Protein AF-A0A7S1HDF0-F1 (afdb_monomer_lite)

Organism: Hemiselmis andersenii (NCBI:txid464988)

InterPro domains:
  IPR032675 Leucine-rich repeat domain superfamily [G3DSA:3.80.10.10] (2-87)

Structure (mmCIF, N/CA/C/O backbone):
data_AF-A0A7S1HDF0-F1
#
_entry.id   AF-A0A7S1HDF0-F1
#
loop_
_atom_site.group_PDB
_atom_site.id
_atom_site.type_symbol
_atom_site.label_atom_id
_atom_site.label_alt_id
_atom_site.label_comp_id
_atom_site.label_asym_id
_atom_site.label_entity_id
_atom_site.label_seq_id
_atom_site.pdbx_PDB_ins_code
_atom_site.Cartn_x
_atom_site.Cartn_y
_atom_site.Cartn_z
_atom_site.occupancy
_atom_site.B_iso_or_equiv
_atom_site.auth_seq_id
_atom_site.auth_comp_id
_atom_site.auth_asym_id
_atom_site.auth_atom_id
_atom_site.pdbx_PDB_model_num
ATOM 1 N N . ARG A 1 1 ? -12.375 0.546 22.129 1.00 57.31 1 ARG A N 1
ATOM 2 C CA . ARG A 1 1 ? -13.495 0.931 21.241 1.00 57.31 1 ARG A CA 1
ATOM 3 C C . ARG A 1 1 ? -13.661 -0.230 20.289 1.00 57.31 1 ARG A C 1
ATOM 5 O O . ARG A 1 1 ? -12.641 -0.759 19.859 1.00 57.31 1 ARG A O 1
ATOM 12 N N . LYS A 1 2 ? -14.890 -0.695 20.100 1.00 61.72 2 LYS A N 1
ATOM 13 C CA . LYS A 1 2 ? -15.160 -1.928 19.346 1.00 61.72 2 LYS A CA 1
ATOM 14 C C . LYS A 1 2 ? -15.296 -1.602 17.863 1.00 61.72 2 LYS A C 1
ATOM 16 O O . LYS A 1 2 ? -15.580 -0.452 17.531 1.00 61.72 2 LYS A O 1
ATO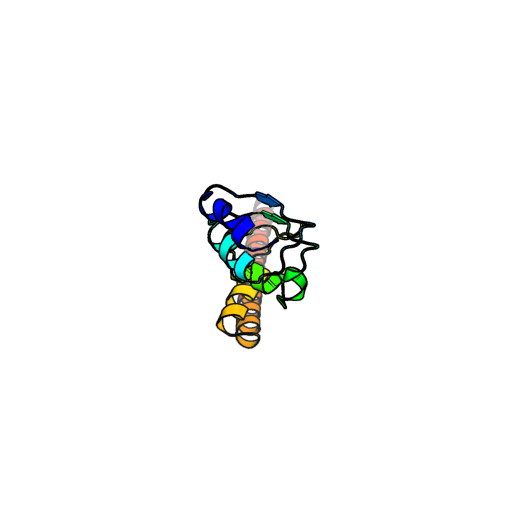M 21 N N . ALA A 1 3 ? -15.168 -2.589 16.978 1.00 63.53 3 ALA A N 1
ATOM 22 C CA . ALA A 1 3 ? -15.448 -2.404 15.552 1.00 63.53 3 ALA A CA 1
ATOM 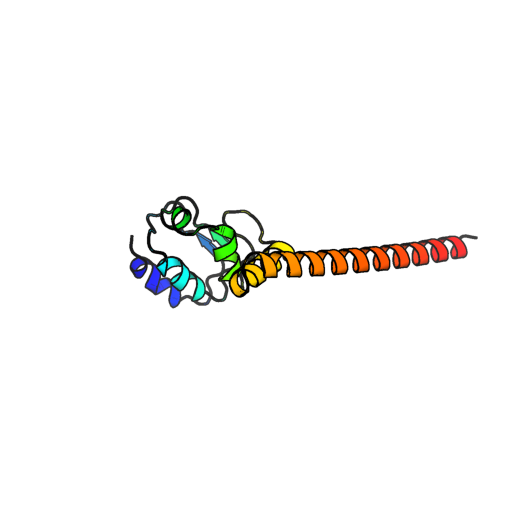23 C C . ALA A 1 3 ? -16.876 -1.874 15.303 1.00 63.53 3 ALA A C 1
ATOM 25 O O . ALA A 1 3 ? -17.106 -1.127 14.355 1.00 63.53 3 ALA A O 1
ATOM 26 N N . ALA A 1 4 ? -17.813 -2.180 16.209 1.00 69.69 4 ALA A N 1
ATOM 27 C CA . ALA A 1 4 ? -19.177 -1.653 16.201 1.00 69.69 4 ALA A CA 1
ATOM 28 C C . ALA A 1 4 ? -19.246 -0.113 16.196 1.00 69.69 4 ALA A C 1
ATOM 30 O O . ALA A 1 4 ? -20.135 0.440 15.556 1.00 69.69 4 ALA A O 1
ATOM 31 N N . ASP A 1 5 ? -18.286 0.576 16.825 1.00 76.44 5 ASP A N 1
ATOM 32 C CA . ASP A 1 5 ? -18.233 2.047 16.858 1.00 76.44 5 ASP A CA 1
ATOM 33 C C . ASP A 1 5 ? -17.924 2.651 15.470 1.00 76.44 5 ASP A C 1
ATOM 35 O O . ASP A 1 5 ? -18.082 3.851 15.266 1.00 76.44 5 ASP A O 1
ATOM 39 N N . LEU A 1 6 ? -17.463 1.831 14.517 1.00 79.00 6 LEU A N 1
ATOM 40 C CA . LEU A 1 6 ? -17.175 2.219 13.135 1.00 79.00 6 LEU A CA 1
ATOM 41 C C . LEU A 1 6 ? -18.210 1.674 12.141 1.00 79.00 6 LEU A C 1
ATOM 43 O O . LEU A 1 6 ? -18.073 1.905 10.944 1.00 79.00 6 LEU A O 1
ATOM 47 N N . SER A 1 7 ? -19.230 0.949 12.606 1.00 78.50 7 SER A N 1
ATOM 48 C CA . SER A 1 7 ? -20.191 0.264 11.729 1.00 78.50 7 SER A CA 1
ATOM 49 C C . SER A 1 7 ? -20.941 1.219 10.795 1.00 78.50 7 SER A C 1
ATOM 51 O O . SER A 1 7 ? -21.109 0.905 9.622 1.00 78.50 7 SER A O 1
ATOM 53 N N . GLU A 1 8 ? -21.282 2.417 11.269 1.00 84.69 8 GLU A N 1
ATOM 54 C CA . GLU A 1 8 ? -21.939 3.465 10.474 1.00 84.69 8 GLU A CA 1
ATOM 55 C C . GLU A 1 8 ? -21.067 3.968 9.306 1.00 84.69 8 GLU A C 1
ATOM 57 O O . GLU A 1 8 ? -21.588 4.422 8.288 1.00 84.69 8 GLU A O 1
ATOM 62 N N . LEU A 1 9 ? -19.732 3.835 9.389 1.00 85.19 9 LEU A N 1
ATOM 63 C CA . LEU A 1 9 ? -18.850 4.191 8.272 1.00 85.19 9 LEU A CA 1
ATOM 64 C C . LEU A 1 9 ? -19.093 3.297 7.056 1.00 85.19 9 LEU A C 1
ATOM 66 O O . LEU A 1 9 ? -18.905 3.758 5.935 1.00 85.19 9 LEU A O 1
ATOM 70 N N . ALA A 1 10 ? -19.548 2.057 7.251 1.00 82.44 10 ALA A N 1
ATOM 71 C CA . ALA A 1 10 ? -19.854 1.149 6.149 1.00 82.44 10 ALA A CA 1
ATOM 72 C C . ALA A 1 10 ? -20.956 1.682 5.217 1.00 82.44 10 ALA A C 1
ATOM 74 O O . ALA A 1 10 ? -21.014 1.296 4.052 1.00 82.44 10 ALA A O 1
ATOM 75 N N . GLU A 1 11 ? -21.813 2.582 5.704 1.00 84.75 11 GLU A N 1
ATOM 76 C CA . GLU A 1 11 ? -22.863 3.214 4.898 1.00 84.75 11 GLU A CA 1
ATOM 77 C C . GLU A 1 11 ? -22.318 4.362 4.029 1.00 84.75 11 GLU A C 1
ATOM 79 O O . GLU A 1 11 ? -22.957 4.802 3.072 1.00 84.75 11 GLU A O 1
ATOM 84 N N . CYS A 1 12 ? -21.106 4.837 4.319 1.00 87.56 12 CYS A N 1
ATOM 85 C CA . CYS A 1 12 ? -20.500 5.994 3.677 1.00 87.56 12 CYS A CA 1
ATOM 86 C C . CYS A 1 12 ? -19.581 5.589 2.509 1.00 87.56 12 CYS A C 1
ATOM 88 O O . CYS A 1 12 ? -18.357 5.710 2.582 1.00 87.56 12 CYS A O 1
ATOM 90 N N . SER A 1 13 ? -20.168 5.175 1.381 1.00 86.69 13 SER A N 1
ATOM 91 C CA . SER A 1 13 ? -19.426 4.691 0.197 1.00 86.69 13 SER A CA 1
ATOM 92 C C . SER A 1 13 ? -18.513 5.726 -0.479 1.00 86.69 13 SER A C 1
ATOM 94 O O . SER A 1 13 ? -17.669 5.370 -1.304 1.00 86.69 13 SER A O 1
ATOM 96 N N . GLU A 1 14 ? -18.693 7.009 -0.160 1.00 93.12 14 GLU A N 1
ATOM 97 C CA . GLU A 1 14 ? -17.955 8.128 -0.754 1.00 93.12 14 GLU A CA 1
ATOM 98 C C . GLU A 1 14 ? -16.691 8.522 0.022 1.00 93.12 14 GLU A C 1
ATOM 100 O O . GLU A 1 14 ? -15.927 9.366 -0.448 1.00 93.12 14 GLU A O 1
ATOM 105 N N . ILE A 1 15 ? -16.433 7.919 1.188 1.00 94.19 15 ILE A N 1
ATOM 106 C CA . ILE A 1 15 ? -15.236 8.232 1.974 1.00 94.19 15 ILE A CA 1
ATOM 107 C C . ILE A 1 15 ? -13.987 7.795 1.208 1.00 94.19 15 ILE A C 1
ATOM 109 O O . ILE A 1 15 ? -13.774 6.613 0.939 1.00 94.19 15 ILE A O 1
ATOM 113 N N . SER A 1 16 ? -13.129 8.770 0.907 1.00 95.12 16 SER A N 1
ATOM 114 C CA . SER A 1 16 ? -11.837 8.548 0.258 1.00 95.12 16 SER A CA 1
ATOM 115 C C . SER A 1 16 ? -10.636 8.788 1.166 1.00 95.12 16 SER A C 1
ATOM 117 O O . SER A 1 16 ? -9.552 8.275 0.895 1.00 95.12 16 SER A O 1
ATOM 119 N N . VAL A 1 17 ? -10.811 9.554 2.240 1.00 95.88 17 VAL A N 1
ATOM 120 C CA . VAL A 1 17 ? -9.773 9.858 3.228 1.00 95.88 17 VAL A CA 1
ATOM 121 C C . VAL A 1 17 ? -10.353 9.585 4.604 1.00 95.88 17 VAL A C 1
ATOM 123 O O . VAL A 1 17 ? -11.371 10.172 4.965 1.00 95.88 17 VAL A O 1
ATOM 126 N N . LEU A 1 18 ? -9.708 8.703 5.361 1.00 94.88 18 LEU A N 1
ATOM 127 C CA . LEU A 1 18 ? -10.111 8.357 6.716 1.00 94.88 18 LEU A CA 1
ATOM 128 C C . LEU A 1 18 ? -8.913 8.472 7.654 1.00 94.88 18 LEU A C 1
ATOM 130 O O . LEU A 1 18 ? -7.888 7.818 7.457 1.00 94.88 18 LEU A O 1
ATOM 134 N N . ASP A 1 19 ? -9.069 9.289 8.690 1.00 94.62 19 ASP A N 1
ATOM 135 C CA . ASP A 1 19 ? -8.130 9.360 9.800 1.00 94.62 19 ASP A CA 1
ATOM 136 C C . ASP A 1 19 ? -8.792 8.808 11.062 1.00 94.62 19 ASP A C 1
ATOM 138 O O . ASP A 1 19 ? -9.751 9.369 11.593 1.00 94.62 19 ASP A O 1
ATOM 142 N N . VAL A 1 20 ? -8.282 7.666 11.507 1.00 92.44 20 VAL A N 1
ATOM 143 C CA . VAL A 1 20 ? -8.640 7.003 12.762 1.00 92.44 20 VAL A CA 1
ATOM 144 C C . VAL A 1 20 ? -7.389 6.737 13.598 1.00 92.44 20 VAL A C 1
ATOM 146 O O . VAL A 1 20 ? -7.384 5.854 14.462 1.00 92.44 20 VAL A O 1
ATOM 149 N N . ALA A 1 21 ? -6.313 7.490 13.367 1.00 92.12 21 ALA A N 1
ATOM 150 C CA . ALA A 1 21 ? -5.095 7.382 14.147 1.00 92.12 21 ALA A CA 1
ATOM 151 C C . ALA A 1 21 ? -5.342 7.698 15.629 1.00 92.12 21 ALA A C 1
ATOM 153 O O . ALA A 1 21 ? -6.279 8.405 15.996 1.00 92.12 21 ALA A O 1
ATOM 154 N N . GLU A 1 22 ? -4.487 7.152 16.493 1.00 91.81 22 GLU A N 1
ATOM 155 C CA . GLU A 1 22 ? -4.494 7.427 17.942 1.00 91.81 22 GLU A CA 1
ATOM 156 C C . GLU A 1 22 ? -5.817 7.062 18.639 1.00 91.81 22 GLU A C 1
ATOM 158 O O . GLU A 1 22 ? -6.205 7.652 19.649 1.00 91.81 22 GLU A O 1
ATOM 163 N N . ASN A 1 23 ? -6.509 6.052 18.111 1.00 90.31 23 ASN A N 1
ATOM 164 C CA . ASN A 1 23 ? -7.708 5.488 18.713 1.00 90.31 23 ASN A CA 1
ATOM 165 C C . ASN A 1 23 ? -7.394 4.190 19.481 1.00 90.31 23 ASN A C 1
ATOM 167 O O . ASN A 1 23 ? -6.252 3.763 19.644 1.00 90.31 23 ASN A O 1
ATOM 171 N N . LYS A 1 24 ? -8.444 3.568 20.026 1.00 86.94 24 LYS A N 1
ATOM 172 C CA . LYS A 1 24 ? -8.366 2.316 20.794 1.00 86.94 24 LYS A CA 1
ATOM 173 C C . LYS A 1 24 ? -9.083 1.183 20.066 1.00 86.94 24 LYS A C 1
ATOM 175 O O . LYS A 1 24 ? -9.945 0.538 20.664 1.00 86.94 24 LYS A O 1
ATOM 180 N N . LEU A 1 25 ? -8.796 1.037 18.776 1.00 86.81 25 LEU A N 1
ATOM 181 C CA . LEU A 1 25 ? -9.289 -0.050 17.934 1.00 86.81 25 LEU A CA 1
ATOM 182 C C . LEU A 1 25 ? -8.401 -1.283 18.175 1.00 86.81 25 LEU A C 1
ATOM 184 O O . LEU A 1 25 ? -7.207 -1.219 17.884 1.00 86.81 25 LEU A O 1
ATOM 188 N N . ASP A 1 26 ? -8.935 -2.359 18.760 1.00 80.19 26 ASP A N 1
ATOM 189 C CA . ASP A 1 26 ? -8.157 -3.589 19.040 1.00 80.19 26 ASP A CA 1
ATOM 190 C C . ASP A 1 26 ? -8.575 -4.816 18.218 1.00 80.19 26 ASP A C 1
ATOM 192 O O . ASP A 1 26 ? -7.786 -5.742 18.052 1.00 80.19 26 ASP A O 1
ATOM 196 N N . GLU A 1 27 ? -9.763 -4.756 17.627 1.00 75.44 27 GLU A N 1
ATOM 197 C CA . GLU A 1 27 ? -10.416 -5.855 16.923 1.00 75.44 27 GLU A CA 1
ATOM 198 C C . GLU A 1 27 ? -9.933 -5.959 15.459 1.00 75.44 27 GLU A C 1
ATOM 200 O O . GLU A 1 27 ? -9.841 -4.950 14.751 1.00 75.44 27 GLU A O 1
ATOM 205 N N . GLU A 1 28 ? -9.648 -7.176 14.971 1.00 69.88 28 GLU A N 1
ATOM 206 C CA . GLU A 1 28 ? -9.310 -7.418 13.553 1.00 69.88 28 GLU A CA 1
ATOM 207 C C . GLU A 1 28 ? -10.512 -7.101 12.640 1.00 69.88 28 GLU A C 1
ATOM 209 O O . GLU A 1 28 ? -10.347 -6.718 11.479 1.00 69.88 28 GLU A O 1
ATOM 214 N N . GLU A 1 29 ? -11.726 -7.159 13.190 1.00 78.00 29 GLU A N 1
ATOM 215 C CA . GLU A 1 29 ? -13.002 -6.818 12.560 1.00 78.00 29 GLU A CA 1
ATOM 216 C C . GLU A 1 29 ? -13.029 -5.391 11.987 1.00 78.00 29 GLU A C 1
ATOM 218 O O . GLU A 1 29 ? -13.749 -5.115 11.024 1.00 78.00 29 GLU A O 1
ATOM 223 N N . VAL A 1 30 ? -12.186 -4.493 12.503 1.00 84.50 30 VAL A N 1
ATOM 224 C CA . VAL A 1 30 ? -11.989 -3.130 11.986 1.00 84.50 30 VAL A CA 1
ATOM 225 C C . VAL A 1 30 ? -11.550 -3.141 10.516 1.00 84.50 30 VAL A C 1
ATOM 227 O O . VAL A 1 30 ? -11.994 -2.311 9.722 1.00 84.50 30 VAL A O 1
ATOM 230 N N . LEU A 1 31 ? -10.741 -4.124 10.109 1.00 87.62 31 LEU A N 1
ATOM 231 C CA . LEU A 1 31 ? -10.337 -4.293 8.712 1.00 87.62 31 LEU A CA 1
ATOM 232 C C . LEU A 1 31 ? -11.517 -4.696 7.814 1.00 87.62 31 LEU A C 1
ATOM 234 O O . LEU A 1 31 ? -11.501 -4.404 6.618 1.00 87.62 31 LEU A O 1
ATOM 238 N N . GLY A 1 32 ? -12.531 -5.364 8.369 1.00 88.06 32 GLY A N 1
ATOM 239 C CA . GLY A 1 32 ? -13.786 -5.650 7.676 1.00 88.06 32 GLY A CA 1
ATOM 240 C C . GLY A 1 32 ? -14.561 -4.371 7.373 1.00 88.06 32 GLY A C 1
ATOM 241 O O . GLY A 1 32 ? -15.012 -4.189 6.249 1.00 88.06 32 GLY A O 1
ATOM 242 N N . VAL A 1 33 ? -14.621 -3.437 8.327 1.00 89.19 33 VAL A N 1
ATOM 243 C CA . VAL A 1 33 ? -15.260 -2.126 8.121 1.00 89.19 33 VAL A CA 1
ATOM 244 C C . VAL A 1 33 ? -14.551 -1.331 7.024 1.00 89.19 33 VAL A C 1
ATOM 246 O O . VAL A 1 33 ? -15.204 -0.787 6.140 1.00 89.19 33 VAL A O 1
ATOM 249 N N . PHE A 1 34 ? -13.216 -1.305 7.018 1.00 91.44 34 PHE A N 1
ATOM 250 C CA . PHE A 1 34 ? -12.464 -0.585 5.983 1.00 91.44 34 PHE A CA 1
ATOM 251 C C . PHE A 1 34 ? -12.665 -1.160 4.575 1.00 91.44 34 PHE A C 1
ATOM 253 O O . PHE A 1 34 ? -12.642 -0.406 3.607 1.00 91.44 34 PHE A O 1
ATOM 260 N N . GLN A 1 35 ? -12.896 -2.469 4.442 1.00 91.31 35 GLN A N 1
ATOM 261 C CA . GLN A 1 35 ? -13.204 -3.094 3.148 1.00 91.31 35 GLN A CA 1
ATOM 262 C C . GLN A 1 35 ? -14.568 -2.674 2.590 1.00 91.31 35 GLN A C 1
ATOM 264 O O . GLN A 1 35 ? -14.772 -2.718 1.379 1.00 91.31 35 GLN A O 1
ATOM 269 N N . LEU A 1 36 ? -15.489 -2.232 3.450 1.00 90.81 36 LEU A N 1
ATOM 270 C CA . LEU A 1 36 ? -16.795 -1.712 3.039 1.00 90.81 36 LEU A CA 1
ATOM 271 C C . LEU A 1 36 ? -16.712 -0.275 2.499 1.00 90.81 36 LEU A C 1
ATOM 273 O O . LEU A 1 36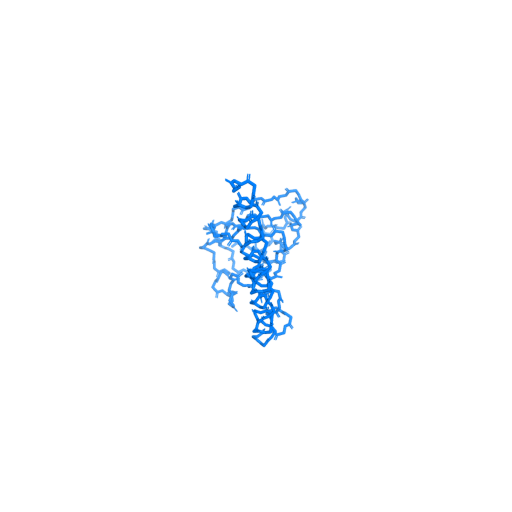 ? -17.717 0.257 2.038 1.00 90.81 36 LEU A O 1
ATOM 277 N N . LEU A 1 37 ? -15.525 0.344 2.510 1.00 92.62 37 LEU A N 1
ATOM 278 C CA . LEU A 1 37 ? -15.264 1.678 1.973 1.00 92.62 37 LEU A CA 1
ATOM 279 C C . LEU A 1 37 ? -14.584 1.575 0.593 1.00 92.62 37 LEU A C 1
ATOM 281 O O . LEU A 1 37 ? -13.355 1.657 0.497 1.00 92.62 37 LEU A O 1
ATOM 285 N N . PRO A 1 38 ? -15.343 1.428 -0.510 1.00 91.44 38 PRO A N 1
ATOM 286 C CA . PRO A 1 38 ? -14.782 1.115 -1.828 1.00 91.44 38 PRO A CA 1
ATOM 287 C C . PRO A 1 38 ? -13.889 2.221 -2.404 1.00 91.44 38 PRO A C 1
ATOM 289 O O . PRO A 1 38 ? -13.095 1.958 -3.305 1.00 91.44 38 PRO A O 1
ATOM 292 N N . LYS A 1 39 ? -14.021 3.462 -1.917 1.00 95.12 39 LYS A N 1
ATOM 293 C CA . LYS A 1 39 ? -13.252 4.623 -2.388 1.00 95.12 39 LYS A CA 1
ATOM 294 C C . LYS A 1 39 ? -12.106 5.016 -1.461 1.00 95.12 39 LYS A C 1
ATOM 296 O O . LYS A 1 39 ? -11.442 6.013 -1.743 1.00 95.12 39 LYS A O 1
ATOM 301 N N . LEU A 1 40 ? -11.850 4.251 -0.396 1.00 96.44 40 LEU A N 1
ATOM 302 C CA . LEU A 1 40 ? -10.839 4.583 0.603 1.00 96.44 40 LEU A CA 1
ATOM 303 C C . LEU A 1 40 ? -9.433 4.598 -0.013 1.00 96.44 40 LEU A C 1
ATOM 305 O O . LEU A 1 40 ? -8.803 3.563 -0.227 1.00 96.44 40 LEU A O 1
ATOM 309 N N . ALA A 1 41 ? -8.939 5.804 -0.277 1.00 96.31 41 ALA A N 1
ATOM 310 C CA . ALA A 1 41 ? -7.667 6.059 -0.929 1.00 96.31 41 ALA A CA 1
ATOM 311 C C . ALA A 1 41 ? -6.563 6.438 0.062 1.00 96.31 41 ALA A C 1
ATOM 313 O O . ALA A 1 41 ? -5.394 6.163 -0.204 1.00 96.31 41 ALA A O 1
ATOM 314 N N . VAL A 1 42 ? -6.897 7.057 1.191 1.00 97.25 42 VAL A N 1
ATOM 315 C CA . VAL A 1 42 ? -5.928 7.463 2.215 1.00 97.25 42 VAL A CA 1
ATOM 316 C C . VAL A 1 42 ? -6.425 7.004 3.575 1.00 97.25 42 VAL A C 1
ATOM 318 O O . VAL A 1 42 ? -7.528 7.368 3.979 1.00 97.25 42 VAL A O 1
ATOM 321 N N . LEU A 1 43 ? -5.604 6.225 4.277 1.00 96.38 43 LEU A N 1
ATOM 322 C CA . LEU A 1 43 ? -5.898 5.747 5.625 1.00 96.38 43 LEU A CA 1
ATOM 323 C C . LEU A 1 43 ? -4.770 6.130 6.583 1.00 96.38 43 LEU A C 1
ATOM 325 O O . LEU A 1 43 ? -3.610 5.799 6.339 1.00 96.38 43 LEU A O 1
ATOM 329 N N . TYR A 1 44 ? -5.133 6.771 7.690 1.00 95.88 44 TYR A N 1
ATOM 330 C CA . TYR A 1 44 ? -4.280 6.919 8.865 1.00 95.88 44 TYR A CA 1
ATOM 331 C C . TYR A 1 44 ? -4.877 6.080 9.986 1.00 95.88 44 TYR A C 1
ATOM 333 O O . TYR A 1 44 ? -6.003 6.317 10.420 1.00 95.88 44 TYR A O 1
ATOM 341 N N . SER A 1 45 ? -4.155 5.059 10.430 1.00 93.19 45 SER A N 1
ATOM 342 C CA . SER A 1 45 ? -4.621 4.181 11.506 1.00 93.19 45 SER A CA 1
ATOM 343 C C . SER A 1 45 ? -3.522 3.795 12.493 1.00 93.19 45 SER A C 1
ATOM 345 O O . SER A 1 45 ? -3.742 2.963 13.374 1.00 93.19 45 SER A O 1
ATOM 347 N N . GLN A 1 46 ? -2.373 4.471 12.423 1.00 91.19 46 GLN A N 1
ATOM 348 C CA . GLN A 1 46 ? -1.282 4.340 13.378 1.00 91.19 46 GLN A CA 1
ATOM 349 C C . GLN A 1 46 ? -1.725 4.548 14.835 1.00 91.19 46 GLN A C 1
ATOM 351 O O . GLN A 1 46 ? -2.710 5.228 15.133 1.00 91.19 46 GLN A O 1
ATOM 356 N N . LYS A 1 47 ? -0.934 3.997 15.764 1.00 90.44 47 LYS A N 1
ATOM 357 C CA . LYS A 1 47 ? -1.153 4.087 17.221 1.00 90.44 47 LYS A CA 1
ATOM 358 C C . LYS A 1 47 ? -2.494 3.498 17.693 1.00 90.44 47 LYS A C 1
ATOM 360 O O . LYS A 1 47 ? -2.970 3.858 18.764 1.00 90.44 47 LYS A O 1
ATOM 365 N N . ASN A 1 48 ? -3.062 2.560 16.937 1.00 90.75 48 ASN A N 1
ATOM 366 C CA . ASN A 1 48 ? -4.141 1.697 17.406 1.00 90.75 48 ASN A CA 1
ATOM 367 C C . ASN A 1 48 ? -3.594 0.318 17.835 1.00 90.75 48 ASN A C 1
ATOM 369 O O . ASN A 1 48 ? -2.651 -0.176 17.212 1.00 90.75 48 ASN A O 1
ATOM 373 N N . PRO A 1 49 ? -4.175 -0.336 18.858 1.00 89.00 49 PRO A N 1
ATOM 374 C CA . PRO A 1 49 ? -3.774 -1.684 19.273 1.00 89.00 49 PRO A CA 1
ATOM 375 C C . PRO A 1 49 ? -3.799 -2.744 18.155 1.00 89.00 49 PRO A C 1
ATOM 377 O O . PRO A 1 49 ? -2.855 -3.529 18.058 1.00 89.00 49 PRO A O 1
ATOM 380 N N . PHE A 1 50 ? -4.796 -2.725 17.257 1.00 87.62 50 PHE A N 1
ATOM 381 C CA . PHE A 1 50 ? -4.922 -3.720 16.177 1.00 87.62 50 PHE A CA 1
ATOM 382 C C . PHE A 1 50 ? -3.713 -3.734 15.221 1.00 87.62 50 PHE A C 1
ATOM 384 O O . PHE A 1 50 ? -3.406 -4.764 14.617 1.00 87.62 50 PHE A O 1
ATOM 391 N N . CYS A 1 51 ? -2.978 -2.619 15.111 1.00 87.38 51 CYS A N 1
ATOM 392 C CA . CYS A 1 51 ? -1.754 -2.536 14.313 1.00 87.38 51 CYS A CA 1
ATOM 393 C C . CYS A 1 51 ? -0.682 -3.537 14.768 1.00 87.38 51 CYS A C 1
ATOM 395 O O . CYS A 1 51 ? 0.164 -3.927 13.970 1.00 87.38 51 CYS A O 1
ATOM 397 N N . GLN A 1 52 ? -0.696 -3.934 16.045 1.00 86.31 52 GLN A N 1
ATOM 398 C CA . GLN A 1 52 ? 0.232 -4.924 16.602 1.00 86.31 52 GLN A CA 1
ATOM 399 C C . GLN A 1 52 ? -0.273 -6.358 16.408 1.00 86.31 52 GLN A C 1
ATOM 401 O O . GLN A 1 52 ? 0.532 -7.280 16.299 1.00 86.31 52 GLN A O 1
ATOM 406 N N . CYS A 1 53 ? -1.594 -6.541 16.346 1.00 85.06 53 CYS A N 1
ATOM 407 C CA . CYS A 1 53 ? -2.234 -7.838 16.135 1.00 85.06 53 CYS A CA 1
ATOM 408 C C . CYS A 1 53 ? -2.071 -8.322 14.689 1.00 85.06 53 CYS A C 1
ATOM 410 O O . CYS A 1 53 ? -1.826 -9.502 14.448 1.00 85.06 53 CYS A O 1
ATOM 412 N N . ILE A 1 54 ? -2.160 -7.408 13.719 1.00 84.69 54 ILE A N 1
ATOM 413 C CA . ILE A 1 54 ? -2.012 -7.736 12.301 1.00 84.69 54 ILE A CA 1
ATOM 414 C C . ILE A 1 54 ? -0.527 -7.717 11.930 1.00 84.69 54 ILE A C 1
ATOM 416 O O . ILE A 1 54 ? 0.091 -6.660 11.837 1.00 84.69 54 ILE A O 1
ATOM 420 N N . SER A 1 55 ? 0.054 -8.881 11.641 1.00 83.88 55 SER A N 1
ATOM 421 C CA . SER A 1 55 ? 1.436 -8.986 11.165 1.00 83.88 55 SER A CA 1
ATOM 422 C C . SER A 1 55 ? 1.526 -9.851 9.907 1.00 83.88 55 SER A C 1
ATOM 424 O O . SER A 1 55 ? 1.099 -11.004 9.942 1.00 83.88 55 SER A O 1
ATOM 426 N N . PRO A 1 56 ? 2.103 -9.355 8.794 1.00 89.81 56 PRO A N 1
ATOM 427 C CA . PRO A 1 56 ? 2.636 -8.006 8.563 1.00 89.81 56 PRO A CA 1
ATOM 428 C C . PRO A 1 56 ? 1.548 -6.952 8.262 1.00 89.81 56 PRO A C 1
ATOM 430 O O . PRO A 1 56 ? 0.998 -6.930 7.161 1.00 89.81 56 PRO A O 1
ATOM 433 N N . TYR A 1 57 ? 1.327 -6.020 9.198 1.00 91.69 57 TYR A N 1
ATOM 434 C CA . TYR A 1 57 ? 0.311 -4.952 9.170 1.00 91.69 57 TYR A CA 1
ATOM 435 C C . TYR A 1 57 ? 0.122 -4.287 7.799 1.00 91.69 57 TYR A C 1
ATOM 437 O O . TYR A 1 57 ? -0.890 -4.489 7.131 1.00 91.69 57 TYR A O 1
ATOM 445 N N . ARG A 1 58 ? 1.131 -3.543 7.332 1.00 94.00 58 ARG A N 1
ATOM 446 C CA . ARG A 1 58 ? 1.047 -2.762 6.090 1.00 94.00 58 ARG A CA 1
ATOM 447 C C . ARG A 1 58 ? 0.709 -3.627 4.877 1.00 94.00 58 ARG A C 1
ATOM 449 O O . ARG A 1 58 ? -0.125 -3.251 4.060 1.00 94.00 58 ARG A O 1
ATOM 456 N N . LYS A 1 59 ? 1.334 -4.802 4.773 1.00 94.50 59 LYS A N 1
ATOM 457 C CA . LYS A 1 59 ? 1.121 -5.720 3.650 1.00 94.50 59 LYS A CA 1
ATOM 458 C C . LYS A 1 59 ? -0.302 -6.282 3.657 1.00 94.50 59 LYS A C 1
ATOM 460 O O . LYS A 1 59 ? -0.923 -6.332 2.601 1.00 94.50 59 LYS A O 1
ATOM 465 N N . VAL A 1 60 ? -0.827 -6.644 4.831 1.00 94.06 60 VAL A N 1
ATOM 466 C CA . VAL A 1 60 ? -2.213 -7.110 4.982 1.00 94.06 60 VAL A CA 1
ATOM 467 C C . VAL A 1 60 ? -3.191 -6.018 4.552 1.00 94.06 60 VAL A C 1
ATOM 469 O O . VAL A 1 60 ? -4.043 -6.281 3.705 1.00 94.06 60 VAL A O 1
ATOM 472 N N . LEU A 1 61 ? -3.034 -4.787 5.048 1.00 94.25 61 LEU A N 1
ATOM 473 C CA . LEU A 1 61 ? -3.928 -3.678 4.698 1.00 94.25 61 LEU A CA 1
ATOM 474 C C . LEU A 1 61 ? -3.901 -3.377 3.194 1.00 94.25 61 LEU A C 1
ATOM 476 O O . LEU A 1 61 ? -4.953 -3.296 2.569 1.00 94.25 61 LEU A O 1
ATOM 480 N N . ILE A 1 62 ? -2.713 -3.291 2.589 1.00 96.12 62 ILE A N 1
ATOM 481 C CA . ILE A 1 62 ? -2.572 -3.053 1.143 1.00 96.12 62 ILE A CA 1
ATOM 482 C C . ILE A 1 62 ? -3.218 -4.173 0.320 1.00 96.12 62 ILE A C 1
ATOM 484 O O . ILE A 1 62 ? -3.808 -3.898 -0.722 1.00 96.12 62 ILE A O 1
ATOM 488 N N . SER A 1 63 ? -3.116 -5.425 0.776 1.00 95.50 63 SER A N 1
ATOM 489 C CA . SER A 1 63 ? -3.686 -6.573 0.064 1.00 95.50 63 SER A CA 1
ATOM 490 C C . SER A 1 63 ? -5.212 -6.655 0.123 1.00 95.50 63 SER A C 1
ATOM 492 O O . SER A 1 63 ? -5.800 -7.261 -0.764 1.00 95.50 63 SER A O 1
ATOM 494 N N . ARG A 1 64 ? -5.845 -6.076 1.156 1.00 93.56 64 ARG A N 1
ATOM 495 C CA . ARG A 1 64 ? -7.306 -6.114 1.340 1.00 93.56 64 ARG A CA 1
ATOM 496 C C . ARG A 1 64 ? -8.015 -4.822 0.925 1.00 93.56 64 ARG A C 1
ATOM 498 O O . ARG A 1 64 ? -9.221 -4.846 0.727 1.00 93.56 64 ARG A O 1
ATOM 505 N N . LEU A 1 65 ? -7.295 -3.702 0.825 1.00 94.69 65 LEU A N 1
ATOM 506 C CA . LEU A 1 65 ? -7.850 -2.394 0.466 1.00 94.69 65 LEU A CA 1
ATOM 507 C C . LEU A 1 65 ? -7.391 -1.988 -0.944 1.00 94.69 65 LEU A C 1
ATOM 509 O O . LEU A 1 65 ? -6.286 -1.465 -1.151 1.00 94.69 65 LEU A O 1
ATOM 513 N N . ASP A 1 66 ? -8.255 -2.230 -1.929 1.00 91.75 66 ASP A N 1
ATOM 514 C CA . ASP A 1 66 ? -7.932 -2.083 -3.355 1.00 91.75 66 ASP A CA 1
ATOM 515 C C . ASP A 1 66 ? -7.708 -0.630 -3.788 1.00 91.75 66 ASP A C 1
ATOM 517 O O . ASP A 1 66 ? -6.772 -0.344 -4.537 1.00 91.75 66 ASP A O 1
ATOM 521 N N . ALA A 1 67 ? -8.515 0.301 -3.273 1.00 94.31 67 ALA A N 1
ATOM 522 C CA . ALA A 1 67 ? -8.442 1.719 -3.627 1.00 94.31 67 ALA A CA 1
ATOM 523 C C . ALA A 1 67 ? -7.300 2.482 -2.928 1.00 94.31 67 ALA A C 1
ATOM 525 O O . ALA A 1 67 ? -7.053 3.645 -3.245 1.00 94.31 67 ALA A O 1
ATOM 526 N N . LEU A 1 68 ? -6.578 1.841 -2.000 1.00 96.62 68 LEU A N 1
ATOM 527 C CA . LEU A 1 68 ? -5.612 2.510 -1.132 1.00 96.62 68 LEU A CA 1
ATOM 528 C C . LEU A 1 68 ? -4.408 3.068 -1.918 1.00 96.62 68 LEU A C 1
ATOM 530 O O . LEU A 1 68 ? -3.637 2.349 -2.549 1.00 96.62 68 LEU A O 1
ATOM 534 N N . THR A 1 69 ? -4.196 4.369 -1.850 1.00 96.81 69 THR A N 1
ATOM 535 C CA . THR A 1 69 ? -3.052 5.060 -2.465 1.00 96.81 69 THR A CA 1
ATOM 536 C C . THR A 1 69 ? -2.017 5.498 -1.436 1.00 96.81 69 THR A C 1
ATOM 538 O O . THR A 1 69 ? -0.843 5.641 -1.771 1.00 96.81 69 THR A O 1
ATOM 541 N N . CYS A 1 70 ? -2.424 5.674 -0.178 1.00 97.06 70 CYS A N 1
ATOM 542 C CA . CYS A 1 70 ? -1.565 6.094 0.921 1.00 97.06 70 CYS A CA 1
ATOM 543 C C . CYS A 1 70 ? -1.999 5.418 2.228 1.00 97.06 70 CYS A C 1
ATOM 545 O O . CYS A 1 70 ? -3.189 5.369 2.539 1.00 97.06 70 CYS A O 1
ATOM 547 N N . LEU A 1 71 ? -1.028 4.918 2.992 1.00 96.56 71 LEU A N 1
ATOM 548 C CA . LEU A 1 71 ? -1.237 4.338 4.316 1.00 96.56 71 LEU A CA 1
ATOM 549 C C . LEU A 1 71 ? -0.238 4.942 5.300 1.00 96.56 71 LEU A C 1
ATOM 551 O O . LEU A 1 71 ? 0.970 4.878 5.058 1.00 96.56 71 LEU A O 1
ATOM 555 N N . ASP A 1 72 ? -0.756 5.511 6.388 1.00 94.88 72 ASP A N 1
ATOM 556 C CA . ASP A 1 72 ? -0.016 6.151 7.484 1.00 94.88 72 ASP A CA 1
ATOM 557 C C . ASP A 1 72 ? 1.026 7.177 6.999 1.00 94.88 72 ASP A C 1
ATOM 559 O O . ASP A 1 72 ? 2.142 7.274 7.511 1.00 94.88 72 ASP A O 1
ATOM 563 N N . GLY A 1 73 ? 0.673 7.939 5.960 1.00 93.00 73 GLY A N 1
ATOM 564 C CA . GLY A 1 73 ? 1.534 8.966 5.366 1.00 93.00 73 GLY A CA 1
ATOM 565 C C . GLY A 1 73 ? 2.565 8.453 4.356 1.00 93.00 73 GLY A C 1
ATOM 566 O O . GLY A 1 73 ? 3.302 9.263 3.795 1.00 93.00 73 GLY A O 1
ATOM 567 N N . LEU A 1 74 ? 2.610 7.144 4.082 1.00 95.62 74 LEU A N 1
ATOM 568 C CA . LEU A 1 74 ? 3.476 6.558 3.059 1.00 95.62 74 LEU A CA 1
ATOM 569 C C . LEU A 1 74 ? 2.667 6.124 1.826 1.00 95.62 74 LEU A C 1
ATOM 571 O O . LEU A 1 74 ? 1.689 5.378 1.973 1.00 95.62 74 LEU A O 1
ATOM 575 N N . PRO A 1 75 ? 3.091 6.508 0.606 1.00 97.12 75 PRO A N 1
ATOM 576 C CA . PRO A 1 75 ? 2.414 6.102 -0.619 1.00 97.12 75 PRO A CA 1
ATOM 577 C C . PRO A 1 75 ? 2.473 4.582 -0.797 1.00 97.12 75 PRO A C 1
ATOM 579 O O . PRO A 1 75 ? 3.442 3.938 -0.399 1.00 97.12 75 PRO A O 1
ATOM 582 N N . VAL A 1 76 ? 1.430 4.008 -1.391 1.00 96.81 76 VAL A N 1
ATOM 583 C CA . VAL A 1 76 ? 1.375 2.593 -1.769 1.00 96.81 76 VAL A CA 1
ATOM 584 C C . VAL A 1 76 ? 1.866 2.466 -3.204 1.00 96.81 76 VAL A C 1
ATOM 586 O O . VAL A 1 76 ? 1.194 2.880 -4.151 1.00 96.81 76 VAL A O 1
ATOM 589 N N . GLU A 1 77 ? 3.055 1.899 -3.380 1.00 95.06 77 GLU A N 1
ATOM 590 C CA . GLU A 1 77 ? 3.629 1.718 -4.711 1.00 95.06 77 GLU A CA 1
ATOM 591 C C . GLU A 1 77 ? 2.954 0.568 -5.472 1.00 95.06 77 GLU A C 1
ATOM 593 O O . GLU A 1 77 ? 2.511 -0.425 -4.895 1.00 95.06 77 GLU A O 1
ATOM 598 N N . MET A 1 78 ? 2.948 0.641 -6.806 1.00 93.69 78 MET A N 1
ATOM 599 C CA . MET A 1 78 ? 2.371 -0.417 -7.645 1.00 93.69 78 MET A CA 1
ATOM 600 C C . MET A 1 78 ? 3.061 -1.775 -7.438 1.00 93.69 78 MET A C 1
ATOM 602 O O . MET A 1 78 ? 2.389 -2.804 -7.369 1.00 93.69 78 MET A O 1
ATOM 606 N N . LEU A 1 79 ? 4.397 -1.791 -7.324 1.00 94.38 79 LEU A N 1
ATOM 607 C CA . LEU A 1 79 ? 5.155 -3.013 -7.037 1.00 94.38 79 LEU A CA 1
ATOM 608 C C . LEU A 1 79 ? 4.781 -3.578 -5.663 1.00 94.38 79 LEU A C 1
ATOM 610 O O . LEU A 1 79 ? 4.584 -4.786 -5.537 1.00 94.38 79 LEU A O 1
ATOM 614 N N . GLU A 1 80 ? 4.679 -2.712 -4.652 1.00 95.12 80 GLU A N 1
ATOM 615 C CA . GLU A 1 80 ? 4.278 -3.089 -3.296 1.00 95.12 80 GLU A CA 1
ATOM 616 C C . GLU A 1 80 ? 2.886 -3.726 -3.300 1.00 95.12 80 GLU A C 1
ATOM 618 O O . GLU A 1 80 ? 2.730 -4.828 -2.778 1.00 95.12 80 GLU A O 1
ATOM 623 N N . ARG A 1 81 ? 1.910 -3.095 -3.964 1.00 96.12 81 ARG A N 1
ATOM 624 C CA . ARG A 1 81 ? 0.550 -3.622 -4.111 1.00 96.12 81 ARG A CA 1
ATOM 625 C C . ARG A 1 81 ? 0.526 -4.988 -4.788 1.00 96.12 81 ARG A C 1
ATOM 627 O O . ARG A 1 81 ? -0.054 -5.918 -4.237 1.00 96.12 81 ARG A O 1
ATOM 634 N N . ARG A 1 82 ? 1.184 -5.139 -5.943 1.00 96.12 82 ARG A N 1
ATOM 635 C CA . ARG A 1 82 ? 1.254 -6.431 -6.657 1.00 96.12 82 ARG A CA 1
ATOM 636 C C . ARG A 1 82 ? 1.846 -7.524 -5.767 1.00 96.12 82 ARG A C 1
ATOM 638 O O . ARG A 1 82 ? 1.274 -8.603 -5.652 1.00 96.12 82 ARG A O 1
ATOM 645 N N . CYS A 1 83 ? 2.941 -7.216 -5.072 1.00 96.25 83 CYS A N 1
ATOM 646 C CA . CYS A 1 83 ? 3.573 -8.141 -4.132 1.00 96.25 83 CYS A CA 1
ATOM 647 C C . CYS A 1 83 ? 2.655 -8.486 -2.947 1.00 96.25 83 CYS A C 1
ATOM 649 O O . CYS A 1 83 ? 2.591 -9.646 -2.551 1.00 96.25 83 CYS A O 1
ATOM 651 N N . ALA A 1 84 ? 1.948 -7.506 -2.381 1.00 96.50 84 ALA A N 1
ATOM 652 C CA . ALA A 1 84 ? 1.040 -7.707 -1.254 1.00 96.50 84 ALA A CA 1
ATOM 653 C C . ALA A 1 84 ? -0.159 -8.590 -1.628 1.00 96.50 84 ALA A C 1
ATOM 655 O O . ALA A 1 84 ? -0.491 -9.506 -0.880 1.00 96.50 84 ALA A O 1
ATOM 656 N N . VAL A 1 85 ? -0.760 -8.366 -2.801 1.00 95.81 85 VAL A N 1
ATOM 657 C CA . VAL A 1 85 ? -1.859 -9.193 -3.325 1.00 95.81 85 VAL A CA 1
ATOM 658 C C . VAL A 1 85 ? -1.381 -10.619 -3.603 1.00 95.81 85 VAL A C 1
ATOM 660 O O . VAL A 1 85 ? -2.006 -11.573 -3.147 1.00 95.81 85 VAL A O 1
ATOM 663 N N . ALA A 1 86 ? -0.236 -10.788 -4.272 1.00 96.56 86 ALA A N 1
ATOM 664 C CA . ALA A 1 86 ? 0.336 -12.113 -4.511 1.00 96.56 86 ALA A CA 1
ATOM 665 C C . ALA A 1 86 ? 0.640 -12.845 -3.192 1.00 96.56 86 ALA A C 1
ATOM 667 O O . ALA A 1 86 ? 0.335 -14.029 -3.047 1.00 96.56 86 ALA A O 1
ATOM 668 N N . TRP A 1 87 ? 1.174 -12.124 -2.202 1.00 97.19 87 TRP A N 1
ATOM 669 C CA . TRP A 1 87 ? 1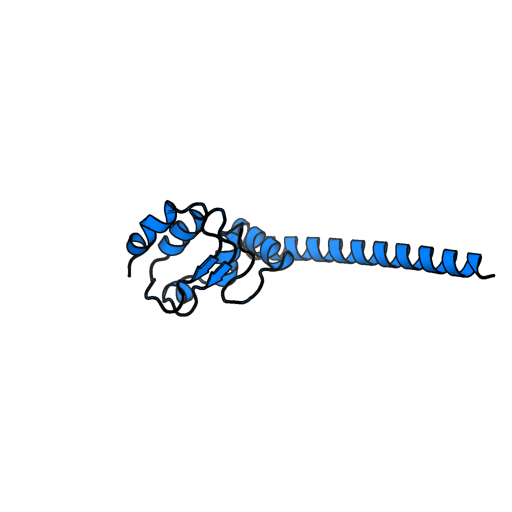.417 -12.658 -0.866 1.00 97.19 87 TRP A CA 1
ATOM 670 C C . TRP A 1 87 ? 0.133 -13.095 -0.154 1.00 97.19 87 TRP A C 1
ATOM 672 O O . TRP A 1 87 ? 0.132 -14.144 0.484 1.00 97.19 87 TRP A O 1
ATOM 682 N N . ALA A 1 88 ? -0.959 -12.341 -0.274 1.00 94.62 88 ALA A N 1
ATOM 683 C CA . ALA A 1 88 ? -2.234 -12.714 0.337 1.00 94.62 88 ALA A CA 1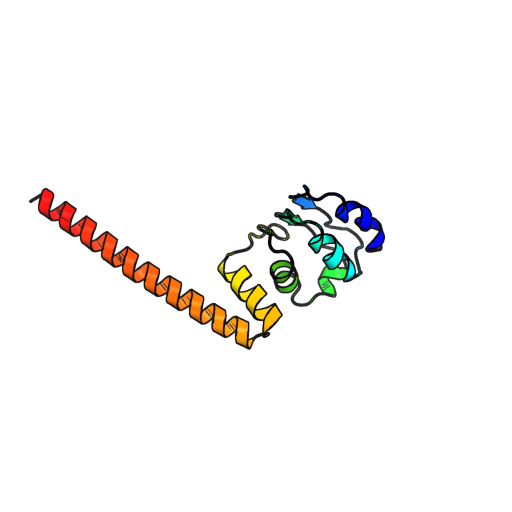
ATOM 684 C C . ALA A 1 88 ? -2.825 -14.006 -0.257 1.00 94.62 88 ALA A C 1
ATOM 686 O O . ALA A 1 88 ? -3.512 -14.737 0.450 1.00 94.62 88 ALA A O 1
ATOM 687 N N . VAL A 1 89 ? -2.531 -14.309 -1.528 1.00 94.31 89 VAL A N 1
ATOM 688 C CA . VAL A 1 89 ? -3.031 -15.509 -2.220 1.00 94.31 89 VAL A CA 1
ATOM 689 C C . VAL A 1 89 ? -2.147 -16.734 -1.982 1.00 94.31 89 VAL A C 1
ATOM 691 O O . VAL A 1 89 ? -2.655 -17.813 -1.693 1.00 94.31 89 VAL A O 1
ATOM 694 N N . GLY A 1 90 ? -0.828 -16.595 -2.134 1.00 92.38 90 GLY A N 1
ATOM 695 C CA . GLY A 1 90 ? 0.107 -17.731 -2.148 1.00 92.38 90 GLY A CA 1
ATOM 696 C C . GLY A 1 90 ? 1.316 -17.558 -1.234 1.00 92.38 90 GLY A C 1
ATOM 697 O O . GLY A 1 90 ? 2.341 -18.218 -1.412 1.00 92.38 90 GLY A O 1
ATOM 698 N N . GLY A 1 91 ? 1.237 -16.637 -0.276 1.00 94.56 91 GLY A N 1
ATOM 699 C CA . GLY A 1 91 ? 2.297 -16.383 0.687 1.00 94.56 91 GLY A CA 1
ATOM 700 C C . GLY A 1 91 ? 3.598 -15.903 0.043 1.00 94.56 91 GLY A C 1
ATOM 701 O O . GLY A 1 91 ? 3.638 -15.220 -0.983 1.00 94.56 91 GLY A O 1
ATOM 702 N N . ARG A 1 92 ? 4.716 -16.245 0.686 1.00 93.44 92 ARG A N 1
ATOM 703 C CA . ARG A 1 92 ? 6.043 -15.740 0.308 1.00 93.44 92 ARG A CA 1
ATOM 704 C C . ARG A 1 92 ? 6.488 -16.183 -1.089 1.00 93.44 92 ARG A C 1
ATOM 706 O O . ARG A 1 92 ? 7.220 -15.447 -1.744 1.00 93.44 92 ARG A O 1
ATOM 713 N N . GLU A 1 93 ? 6.076 -17.363 -1.539 1.00 96.00 93 GLU A N 1
ATOM 714 C CA . GLU A 1 93 ? 6.464 -17.888 -2.852 1.00 96.00 93 GLU A CA 1
ATOM 715 C C . GLU A 1 93 ? 5.802 -17.104 -3.985 1.00 96.00 93 GLU A C 1
ATOM 717 O O . GLU A 1 93 ? 6.491 -16.657 -4.905 1.00 96.00 93 GLU A O 1
ATOM 722 N N . ALA A 1 94 ? 4.498 -16.843 -3.868 1.00 96.31 94 ALA A N 1
ATOM 723 C CA . ALA A 1 94 ? 3.774 -16.011 -4.823 1.00 96.31 94 ALA A CA 1
ATOM 724 C C . ALA A 1 94 ? 4.315 -14.573 -4.854 1.00 96.31 94 ALA A C 1
ATOM 726 O O . ALA A 1 94 ? 4.489 -14.007 -5.932 1.00 96.31 94 ALA A O 1
ATOM 727 N N . GLU A 1 95 ? 4.680 -14.003 -3.699 1.00 96.00 95 GLU A N 1
ATOM 728 C CA . GLU A 1 95 ? 5.338 -12.691 -3.646 1.00 96.00 95 GLU A CA 1
ATOM 729 C C . GLU A 1 95 ? 6.656 -12.670 -4.438 1.00 96.00 95 GLU A C 1
ATOM 731 O O . GLU A 1 95 ? 6.934 -11.730 -5.187 1.00 96.00 95 GLU A O 1
ATOM 736 N N . LEU A 1 96 ? 7.495 -13.696 -4.266 1.00 95.31 96 LEU A N 1
ATOM 737 C CA . LEU A 1 96 ? 8.786 -13.795 -4.949 1.00 95.31 96 LEU A CA 1
ATOM 738 C C . LEU A 1 96 ? 8.614 -13.941 -6.463 1.00 95.31 96 LEU A C 1
ATOM 740 O O . LEU A 1 96 ? 9.349 -13.295 -7.216 1.00 95.31 96 LEU A O 1
ATOM 744 N N . ALA A 1 97 ? 7.645 -14.751 -6.893 1.00 96.19 97 ALA A N 1
ATOM 745 C CA . ALA A 1 97 ? 7.301 -14.917 -8.298 1.00 96.19 97 ALA A CA 1
ATOM 746 C C . ALA A 1 97 ? 6.839 -13.587 -8.912 1.00 96.19 9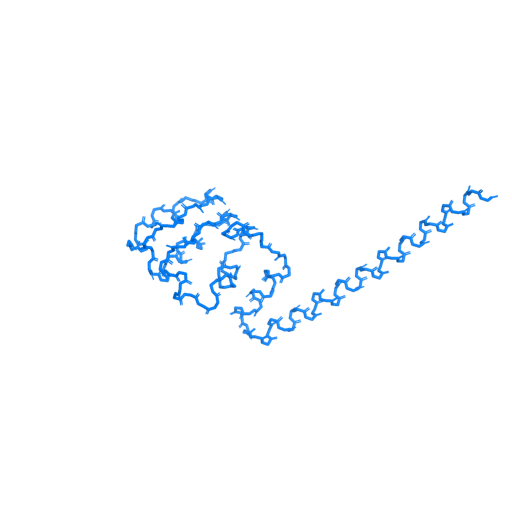7 ALA A C 1
ATOM 748 O O . ALA A 1 97 ? 7.405 -13.141 -9.911 1.00 96.19 97 ALA A O 1
ATOM 749 N N . GLU A 1 98 ? 5.902 -12.895 -8.262 1.00 96.50 98 GLU A N 1
ATOM 750 C CA . GLU A 1 98 ? 5.380 -11.612 -8.740 1.00 96.50 98 GLU A CA 1
ATOM 751 C C . GLU A 1 98 ? 6.480 -10.544 -8.810 1.00 96.50 98 GLU A C 1
ATOM 753 O O . GLU A 1 98 ? 6.617 -9.812 -9.792 1.00 96.50 98 GLU A O 1
ATOM 758 N N . ARG A 1 99 ? 7.362 -10.504 -7.807 1.00 95.00 99 ARG A N 1
ATOM 759 C CA . ARG A 1 99 ? 8.515 -9.598 -7.803 1.00 95.00 99 ARG A CA 1
ATOM 760 C C . ARG A 1 99 ? 9.484 -9.885 -8.953 1.00 95.00 99 ARG A C 1
ATOM 762 O O . ARG A 1 99 ? 10.086 -8.950 -9.484 1.00 95.00 99 ARG A O 1
ATOM 769 N N . ALA A 1 100 ? 9.670 -11.148 -9.336 1.00 95.56 100 ALA A N 1
ATOM 770 C CA . ALA A 1 100 ? 10.489 -11.513 -10.492 1.00 95.56 100 ALA A CA 1
ATOM 771 C C . ALA A 1 100 ? 9.846 -11.052 -11.810 1.00 95.56 100 ALA A C 1
ATOM 773 O O . ALA A 1 100 ? 10.546 -10.494 -12.657 1.00 95.56 100 ALA A O 1
ATOM 774 N N . VAL A 1 101 ? 8.523 -11.199 -11.941 1.00 96.12 101 VAL A N 1
ATOM 775 C CA . VAL A 1 101 ? 7.754 -10.713 -13.098 1.00 96.12 101 VAL A CA 1
ATOM 776 C C . VAL A 1 101 ? 7.917 -9.202 -13.259 1.00 96.12 101 VAL A C 1
ATOM 778 O O . VAL A 1 101 ? 8.358 -8.742 -14.313 1.00 96.12 101 VAL A O 1
ATOM 781 N N . VAL A 1 102 ? 7.677 -8.423 -12.198 1.00 94.19 102 VAL A N 1
ATOM 782 C CA . VAL A 1 102 ? 7.801 -6.954 -12.253 1.00 94.19 102 VAL A CA 1
ATOM 783 C C . VAL A 1 102 ? 9.229 -6.515 -12.600 1.00 94.19 102 VAL A C 1
ATOM 785 O O . VAL A 1 102 ? 9.430 -5.557 -13.354 1.00 94.19 102 VAL A O 1
ATOM 788 N N . ARG A 1 103 ? 10.252 -7.213 -12.088 1.00 94.62 103 ARG A N 1
ATOM 789 C CA . ARG A 1 103 ? 11.657 -6.935 -12.439 1.00 94.62 103 ARG A CA 1
ATOM 790 C C . ARG A 1 103 ? 11.922 -7.131 -13.927 1.00 94.62 103 ARG A C 1
ATOM 792 O O . ARG A 1 103 ? 12.580 -6.285 -14.535 1.00 94.62 103 ARG A O 1
ATOM 799 N N . GLU A 1 104 ? 11.421 -8.214 -14.511 1.00 95.38 104 GLU A N 1
ATOM 800 C CA . GLU A 1 104 ? 11.609 -8.477 -15.936 1.00 95.38 104 GLU A CA 1
ATOM 801 C C . GLU A 1 104 ? 10.838 -7.465 -16.795 1.00 95.38 104 GLU A C 1
ATOM 803 O O . GLU A 1 104 ? 11.412 -6.892 -17.721 1.00 95.38 104 GLU A O 1
ATOM 808 N N . GLU A 1 105 ? 9.595 -7.130 -16.438 1.00 94.94 105 GLU A N 1
ATOM 809 C CA . GLU A 1 105 ? 8.818 -6.065 -17.092 1.00 94.94 105 GLU A CA 1
ATOM 810 C C . GLU A 1 105 ? 9.569 -4.722 -17.089 1.00 94.94 105 GLU A C 1
ATOM 812 O O . GLU A 1 105 ? 9.691 -4.059 -18.125 1.00 94.94 105 GLU A O 1
ATOM 817 N N . THR A 1 106 ? 10.129 -4.342 -15.937 1.00 93.62 106 THR A N 1
ATOM 818 C CA . THR A 1 106 ? 10.892 -3.096 -15.763 1.00 93.62 106 THR A CA 1
ATOM 819 C C . THR A 1 106 ? 12.150 -3.096 -16.631 1.00 93.62 106 THR A C 1
ATOM 821 O O . THR A 1 106 ? 12.454 -2.108 -17.304 1.00 93.62 106 THR A O 1
ATOM 824 N N . LYS A 1 107 ? 12.863 -4.226 -16.681 1.00 94.94 107 LYS A N 1
ATOM 825 C CA . LYS A 1 107 ? 14.059 -4.399 -17.512 1.00 94.94 107 LYS A CA 1
ATOM 826 C C . LYS A 1 107 ? 13.733 -4.301 -19.003 1.00 94.94 107 LYS A C 1
ATOM 828 O O . LYS A 1 107 ? 14.460 -3.639 -19.749 1.00 94.94 107 LYS A O 1
ATOM 833 N N . GLN A 1 108 ? 12.641 -4.923 -19.446 1.00 95.50 108 GLN A N 1
ATOM 834 C CA . GLN A 1 108 ? 12.198 -4.858 -20.840 1.00 95.50 108 GLN A CA 1
ATOM 835 C C . GLN A 1 108 ? 11.752 -3.449 -21.228 1.00 95.50 108 GLN A C 1
ATOM 837 O O . GLN A 1 108 ? 12.121 -2.972 -22.304 1.00 95.50 108 GLN A O 1
ATOM 842 N N . ARG A 1 109 ? 11.029 -2.752 -20.345 1.00 94.75 109 ARG A N 1
ATOM 843 C CA . ARG A 1 109 ? 10.659 -1.344 -20.532 1.00 94.75 109 ARG A CA 1
ATOM 844 C C . ARG A 1 109 ? 11.899 -0.463 -20.677 1.00 94.75 109 ARG A C 1
ATOM 846 O O . ARG A 1 109 ? 12.063 0.172 -21.713 1.00 94.75 109 ARG A O 1
ATOM 853 N N . ALA A 1 110 ? 12.844 -0.548 -19.742 1.00 94.88 110 ALA A N 1
ATOM 854 C CA . ALA A 1 110 ? 14.088 0.221 -19.800 1.00 94.88 110 ALA A CA 1
ATOM 855 C C . ALA A 1 110 ? 14.900 -0.054 -21.081 1.00 94.88 110 ALA A C 1
ATOM 857 O O . ALA A 1 110 ? 15.478 0.858 -21.678 1.00 94.88 110 ALA A O 1
ATOM 858 N N . LYS A 1 111 ? 14.929 -1.309 -21.554 1.00 96.00 111 LYS A N 1
ATOM 859 C CA . LYS A 1 111 ? 15.584 -1.672 -22.820 1.00 96.00 111 LYS A CA 1
ATOM 860 C C . LYS A 1 111 ? 14.908 -1.009 -24.024 1.00 96.00 111 LYS A C 1
ATOM 862 O O . LYS A 1 111 ? 15.617 -0.528 -24.912 1.00 96.00 111 LYS A O 1
ATOM 867 N N . ARG A 1 112 ? 13.571 -0.989 -24.062 1.00 95.94 112 ARG A N 1
ATOM 868 C CA . ARG A 1 112 ? 12.782 -0.339 -25.122 1.00 95.94 112 ARG A CA 1
ATOM 869 C C . ARG A 1 112 ? 12.989 1.171 -25.110 1.00 95.94 112 ARG A C 1
ATOM 871 O O . ARG A 1 112 ? 13.320 1.726 -26.154 1.00 95.94 112 ARG A O 1
ATOM 878 N N . ASP A 1 113 ? 12.907 1.797 -23.943 1.00 95.94 113 ASP A N 1
ATOM 879 C CA . ASP A 1 113 ? 13.064 3.245 -23.785 1.00 95.94 113 ASP A CA 1
ATOM 880 C C . ASP A 1 113 ? 14.468 3.694 -24.207 1.00 95.94 113 ASP A C 1
ATOM 882 O O . ASP A 1 113 ? 14.629 4.633 -24.988 1.00 95.94 113 ASP A O 1
ATOM 886 N N . ARG A 1 114 ? 15.505 2.947 -23.802 1.00 95.75 114 ARG A N 1
ATOM 887 C CA . ARG A 1 114 ? 16.886 3.195 -24.240 1.00 95.75 114 ARG A CA 1
ATOM 888 C C . ARG A 1 114 ? 17.044 3.066 -25.755 1.00 95.75 114 ARG A C 1
ATOM 890 O O . ARG A 1 114 ? 17.775 3.845 -26.369 1.00 95.75 114 ARG A O 1
ATOM 897 N N . ALA A 1 115 ? 16.399 2.073 -26.365 1.00 96.19 115 ALA A N 1
ATOM 898 C CA . ALA A 1 115 ? 16.438 1.889 -27.812 1.00 96.19 115 ALA A CA 1
ATOM 899 C C . ALA A 1 115 ? 15.717 3.029 -28.550 1.00 96.19 115 ALA A C 1
ATOM 901 O O . ALA A 1 115 ? 16.239 3.513 -29.554 1.00 96.19 115 ALA A O 1
ATOM 902 N N . ALA A 1 116 ? 14.569 3.482 -28.040 1.00 96.38 116 ALA A N 1
ATOM 903 C CA . ALA A 1 116 ? 13.823 4.612 -28.584 1.00 96.38 116 ALA A CA 1
ATOM 904 C C . ALA A 1 116 ? 14.644 5.907 -28.512 1.00 96.38 116 ALA A C 1
ATOM 906 O O . ALA A 1 116 ? 14.858 6.548 -29.539 1.00 96.38 116 ALA A O 1
ATOM 907 N N . LEU A 1 117 ? 15.220 6.217 -27.345 1.00 96.00 117 LEU A N 1
ATOM 908 C CA . LEU A 1 117 ? 16.074 7.392 -27.166 1.00 96.00 117 LEU A CA 1
ATOM 909 C C . LEU A 1 117 ? 17.263 7.385 -28.134 1.00 96.00 117 LEU A C 1
ATOM 911 O O . LEU A 1 117 ? 17.564 8.394 -28.771 1.00 96.00 117 LEU A O 1
ATOM 915 N N . ARG A 1 118 ? 17.925 6.231 -28.295 1.00 96.00 118 ARG A N 1
ATOM 916 C CA . ARG A 1 118 ? 19.046 6.091 -29.234 1.00 96.00 118 ARG A CA 1
ATOM 917 C C . ARG A 1 118 ? 18.630 6.397 -30.678 1.00 96.00 118 ARG A C 1
ATOM 919 O O . ARG A 1 118 ? 19.419 7.006 -31.397 1.00 96.00 118 ARG A O 1
ATOM 926 N N . ARG A 1 119 ? 17.427 5.990 -31.102 1.00 95.12 119 ARG A N 1
ATOM 927 C CA . ARG A 1 119 ? 16.895 6.291 -32.445 1.00 95.12 119 ARG A CA 1
ATOM 928 C C . ARG A 1 119 ? 16.652 7.787 -32.618 1.00 95.12 119 ARG A C 1
ATOM 930 O O . ARG A 1 119 ? 17.219 8.375 -33.532 1.00 95.12 119 ARG A O 1
ATOM 937 N N . THR A 1 120 ? 15.934 8.414 -31.687 1.00 95.88 120 THR A N 1
ATOM 938 C CA . THR A 1 120 ? 15.646 9.857 -31.726 1.00 95.88 120 THR A CA 1
ATOM 939 C C . THR A 1 120 ? 16.923 10.701 -31.765 1.00 95.88 120 THR A C 1
ATOM 941 O O . THR A 1 120 ? 17.022 11.658 -32.533 1.00 95.88 120 THR A O 1
ATOM 944 N N . LEU A 1 121 ? 17.944 10.330 -30.984 1.00 95.62 121 LEU A N 1
ATOM 945 C CA . LEU A 1 121 ? 19.236 11.020 -30.998 1.00 95.62 121 LEU A CA 1
ATOM 946 C C . LEU A 1 121 ? 19.986 10.841 -32.325 1.00 95.62 121 LEU A C 1
ATOM 948 O O . LEU A 1 121 ? 20.611 11.792 -32.793 1.00 95.62 121 LEU A O 1
ATOM 952 N N . ALA A 1 122 ? 19.939 9.651 -32.932 1.00 94.75 122 ALA A N 1
ATOM 953 C CA . ALA A 1 122 ? 20.572 9.394 -34.226 1.00 94.75 122 ALA A CA 1
ATOM 954 C C . ALA A 1 122 ? 19.901 10.196 -35.354 1.00 94.75 122 ALA A C 1
ATOM 956 O O . ALA A 1 122 ? 20.592 10.869 -36.116 1.00 94.75 122 ALA A O 1
ATOM 957 N N . GLU A 1 123 ? 18.568 10.208 -35.403 1.00 94.00 123 GLU A N 1
ATOM 958 C CA . GLU A 1 123 ? 17.788 11.012 -36.354 1.00 94.00 123 GLU A CA 1
ATOM 959 C C . GLU A 1 123 ? 18.073 12.510 -36.191 1.00 94.00 123 GLU A C 1
ATOM 961 O O . GLU A 1 123 ? 18.306 13.221 -37.167 1.00 94.00 123 GLU A O 1
ATOM 966 N N . GLY A 1 124 ? 18.128 12.995 -34.947 1.00 94.56 124 GLY A N 1
ATOM 967 C CA . GLY A 1 124 ? 18.446 14.390 -34.655 1.00 94.56 124 GLY A CA 1
ATOM 968 C C . GLY A 1 124 ? 19.882 14.790 -35.010 1.00 94.56 124 GLY A C 1
ATOM 969 O O . GLY A 1 124 ? 20.133 15.973 -35.231 1.00 94.56 124 GLY A O 1
ATOM 970 N N . ARG A 1 125 ? 20.833 13.847 -35.048 1.00 91.75 125 ARG A N 1
ATOM 971 C CA . ARG A 1 125 ? 22.194 14.090 -35.558 1.00 91.75 125 ARG A CA 1
ATOM 972 C C . ARG A 1 125 ? 22.206 14.136 -37.082 1.00 91.75 125 ARG A C 1
ATOM 974 O O . ARG A 1 125 ? 22.798 15.052 -37.631 1.00 91.75 125 ARG A O 1
ATOM 981 N N . ALA A 1 126 ? 21.507 13.211 -37.741 1.00 91.56 126 ALA A N 1
ATOM 982 C CA . ALA A 1 126 ? 21.419 13.162 -39.199 1.00 91.56 126 ALA A CA 1
ATOM 983 C C . ALA A 1 126 ? 20.756 14.411 -39.804 1.00 91.56 126 ALA A C 1
ATOM 985 O O . ALA A 1 126 ? 21.159 14.844 -40.867 1.00 91.56 126 ALA A O 1
ATOM 986 N N . ARG A 1 127 ? 19.782 15.028 -39.119 1.00 88.19 127 ARG A N 1
ATOM 987 C CA . ARG A 1 127 ? 19.162 16.293 -39.569 1.00 88.19 127 ARG A CA 1
ATOM 988 C C . ARG A 1 127 ? 20.059 17.529 -39.426 1.00 88.19 127 ARG A C 1
ATOM 990 O O . ARG A 1 127 ? 19.701 18.584 -39.934 1.00 88.19 127 ARG A O 1
ATOM 997 N N . ARG A 1 128 ? 21.141 17.435 -38.647 1.00 77.56 128 ARG A N 1
ATOM 998 C CA . ARG A 1 128 ? 22.070 18.543 -38.363 1.00 77.56 128 ARG A CA 1
ATOM 999 C C . ARG A 1 128 ? 23.371 18.458 -39.168 1.00 77.56 128 ARG A C 1
ATOM 1001 O O . ARG A 1 128 ? 24.166 19.388 -39.076 1.00 77.56 128 ARG A O 1
ATOM 1008 N N . ALA A 1 129 ? 23.591 17.346 -39.865 1.00 70.19 129 ALA A N 1
ATOM 1009 C CA . ALA A 1 129 ? 24.695 17.134 -40.794 1.00 70.19 129 ALA A CA 1
ATOM 1010 C C . ALA A 1 129 ? 24.223 17.451 -42.215 1.00 70.19 129 ALA A C 1
ATOM 1012 O O . ALA A 1 129 ? 25.054 17.971 -42.986 1.00 70.19 129 ALA A O 1
#

Sequence (129 aa):
RKAADLSELAECSEISVLDVAENKLDEEEVLGVFQLLPKLAVLYSQKNPFCQCISPYRKVLISRLDALTCLDGLPVEMLERRCAVAWAVGGREAELAERAVVREETKQRAKRDRAALRRTLAEGRARRA

Foldseek 3Di:
DELVVLQVVLVVLPDQADEPDQDAYQDPCVLVSLLSNLNHAYYEHYNYNNPVVDVVNVLQSLLRHPNYQYYNRHGQDPLSSQLSVLCVVPNPVSSVVSNVVVVVVVVVVVVVVVVVVVVVVVVVVVVVD

Secondary structure (DSSP, 8-state):
--GGGGGGGGG-TT--EEE-TTS----TTHHHHHHT-TT--EEE-TT-THHHHSTTHHHHHHHH-TT-SEETTEE--HHHHHHHHHHHHHHHHHHHHHHHHHHHHHHHHHHHHHHHHHHHHHHHHHTT-

pLDDT: mean 91.06, std 7.56, range [57.31, 97.25]

Radius of gyration: 20.87 Å; chains: 1; bounding box: 48×36×62 Å